Protein AF-A0A7S3RCD8-F1 (afdb_monomer)

Sequence (100 aa):
DLCGLTPLMAAAAAGNTSICALLCDHGANMEARDENGWTALFHAVDAGAAEAAAELVRRGANTRHTSNGGYTVEVLNGALVAELPPPPESDPTSPEDEKA

Structure (mmCIF, N/CA/C/O backbone):
data_AF-A0A7S3RCD8-F1
#
_entry.id   AF-A0A7S3RCD8-F1
#
loop_
_atom_site.group_PDB
_atom_site.id
_atom_site.type_symbol
_atom_site.label_atom_id
_atom_site.label_alt_id
_atom_site.label_comp_id
_atom_site.label_asym_id
_atom_site.label_entity_id
_atom_site.label_seq_id
_atom_site.pdbx_PDB_ins_code
_atom_site.Cartn_x
_atom_site.Cartn_y
_atom_site.Cartn_z
_atom_site.occupancy
_atom_site.B_iso_or_equiv
_atom_site.auth_seq_id
_atom_site.auth_comp_id
_atom_site.auth_asym_id
_atom_site.auth_atom_id
_atom_site.pdbx_PDB_model_num
ATOM 1 N N . ASP A 1 1 ? 4.857 8.831 -17.034 1.00 43.06 1 ASP A N 1
ATOM 2 C CA . ASP A 1 1 ? 4.601 7.385 -17.123 1.00 43.06 1 ASP A CA 1
ATOM 3 C C . ASP A 1 1 ? 4.230 6.850 -15.756 1.00 43.06 1 ASP A C 1
ATOM 5 O O . ASP A 1 1 ? 4.819 7.269 -14.770 1.00 43.06 1 ASP A O 1
ATOM 9 N N . LEU A 1 2 ? 3.152 6.068 -15.683 1.00 53.50 2 LEU A N 1
ATOM 10 C CA . LEU A 1 2 ? 2.642 5.481 -14.443 1.00 53.50 2 LEU A CA 1
ATOM 11 C C . LEU A 1 2 ? 3.334 4.127 -14.266 1.00 53.50 2 LEU A C 1
ATOM 13 O O . LEU A 1 2 ? 2.947 3.157 -14.909 1.00 53.50 2 LEU A O 1
ATOM 17 N N . CYS A 1 3 ? 4.376 4.119 -13.439 1.00 70.25 3 CYS A N 1
ATOM 18 C CA . CYS A 1 3 ? 5.419 3.103 -13.270 1.00 70.25 3 CYS A CA 1
ATOM 19 C C . CYS A 1 3 ? 4.912 1.750 -12.715 1.00 70.25 3 CYS A C 1
ATOM 21 O O . CYS A 1 3 ? 5.366 1.296 -11.670 1.00 70.25 3 CYS A O 1
ATOM 23 N N . GLY A 1 4 ? 3.904 1.123 -13.326 1.00 80.25 4 GLY A N 1
ATOM 24 C CA . GLY A 1 4 ? 3.299 -0.119 -12.818 1.00 80.25 4 GLY A CA 1
ATOM 25 C C . GLY A 1 4 ? 2.399 0.061 -11.585 1.00 80.25 4 GLY A C 1
ATOM 26 O O . GLY A 1 4 ? 2.053 -0.916 -10.922 1.00 80.25 4 GLY A O 1
ATOM 27 N N . LEU A 1 5 ? 1.997 1.299 -11.273 1.00 86.69 5 LEU A N 1
ATOM 28 C CA . LEU A 1 5 ? 1.170 1.610 -10.107 1.00 86.69 5 LEU A CA 1
ATOM 29 C C . LEU A 1 5 ? -0.242 1.012 -10.249 1.00 86.69 5 LEU A C 1
ATOM 31 O O . LEU A 1 5 ? -0.982 1.332 -11.182 1.00 86.69 5 LEU A O 1
ATOM 35 N N . THR A 1 6 ? -0.641 0.162 -9.304 1.00 91.19 6 THR A N 1
ATOM 36 C CA . THR A 1 6 ? -1.987 -0.430 -9.278 1.00 91.19 6 THR A CA 1
ATOM 37 C C . THR A 1 6 ? -3.002 0.485 -8.585 1.00 91.19 6 THR A C 1
ATOM 39 O O . THR A 1 6 ? -2.626 1.304 -7.740 1.00 91.19 6 THR A O 1
ATOM 42 N N . PRO A 1 7 ? -4.313 0.322 -8.853 1.00 91.62 7 PRO A N 1
ATOM 43 C CA . PRO A 1 7 ? -5.352 1.056 -8.128 1.00 91.62 7 PRO A CA 1
ATOM 44 C C . PRO A 1 7 ? -5.264 0.864 -6.609 1.00 91.62 7 PRO A C 1
ATOM 46 O O . PRO A 1 7 ? -5.535 1.792 -5.850 1.00 91.62 7 PRO A O 1
ATOM 49 N N . LEU A 1 8 ? -4.846 -0.328 -6.170 1.00 92.69 8 LEU A N 1
ATOM 50 C CA . LEU A 1 8 ? -4.685 -0.643 -4.756 1.00 92.69 8 LEU A CA 1
ATOM 51 C C . LEU A 1 8 ? -3.516 0.128 -4.135 1.00 92.69 8 LEU A C 1
ATOM 53 O O . LEU A 1 8 ? -3.666 0.641 -3.034 1.00 92.69 8 LEU A O 1
ATOM 57 N N . MET A 1 9 ? -2.395 0.283 -4.849 1.00 92.50 9 MET A N 1
ATOM 58 C CA . MET A 1 9 ? -1.270 1.114 -4.396 1.00 92.50 9 MET A CA 1
ATOM 59 C C . MET A 1 9 ? -1.675 2.579 -4.236 1.00 92.50 9 MET A C 1
ATOM 61 O O . MET A 1 9 ? -1.375 3.184 -3.212 1.00 92.50 9 MET A O 1
ATOM 65 N N . ALA A 1 10 ? -2.411 3.135 -5.204 1.00 92.12 10 ALA A N 1
ATOM 66 C CA . ALA A 1 10 ? -2.899 4.511 -5.115 1.00 92.12 10 ALA A CA 1
ATOM 67 C C . ALA A 1 10 ? -3.863 4.706 -3.931 1.00 92.12 10 ALA A C 1
ATOM 69 O O . ALA A 1 10 ? -3.768 5.692 -3.203 1.00 92.12 10 ALA A O 1
ATOM 70 N N . ALA A 1 11 ? -4.779 3.757 -3.713 1.00 93.25 11 ALA A N 1
ATOM 71 C CA . ALA A 1 11 ? -5.707 3.792 -2.585 1.00 93.25 11 ALA A CA 1
ATOM 72 C C . ALA A 1 11 ? -4.985 3.682 -1.233 1.00 93.25 11 ALA A C 1
ATOM 74 O O . ALA A 1 11 ? -5.354 4.376 -0.283 1.00 93.25 11 ALA A O 1
ATOM 75 N N . ALA A 1 12 ? -3.950 2.843 -1.173 1.00 92.44 12 ALA A N 1
ATOM 76 C CA . ALA A 1 12 ? -3.124 2.616 0.001 1.00 92.44 12 ALA A CA 1
ATOM 77 C C . ALA A 1 12 ? -2.292 3.859 0.360 1.00 92.44 12 ALA A C 1
ATOM 79 O O . ALA A 1 12 ? -2.363 4.315 1.498 1.00 92.44 12 ALA A O 1
ATOM 80 N N . ALA A 1 13 ? -1.616 4.470 -0.622 1.00 91.75 13 ALA A N 1
ATOM 81 C CA . ALA A 1 13 ? -0.902 5.742 -0.457 1.00 91.75 13 ALA A CA 1
ATOM 82 C C . ALA A 1 13 ? -1.830 6.883 -0.009 1.00 91.75 13 ALA A C 1
ATOM 84 O O . ALA A 1 13 ? -1.453 7.732 0.789 1.00 91.75 13 ALA A O 1
ATOM 85 N N . ALA A 1 14 ? -3.070 6.902 -0.504 1.00 92.00 14 ALA A N 1
ATOM 86 C CA . ALA A 1 14 ? -4.061 7.899 -0.108 1.00 92.00 14 ALA A CA 1
ATOM 87 C C . ALA A 1 14 ? -4.665 7.651 1.290 1.00 92.00 14 ALA A C 1
ATOM 89 O O . ALA A 1 14 ? -5.460 8.464 1.756 1.00 92.00 14 ALA A O 1
ATOM 90 N N . GLY A 1 15 ? -4.360 6.518 1.933 1.00 91.56 15 GLY A N 1
ATOM 91 C CA . GLY A 1 15 ? -4.952 6.113 3.210 1.00 91.56 15 GLY A CA 1
ATOM 92 C C . GLY A 1 15 ? -6.435 5.745 3.146 1.00 91.56 15 GLY A C 1
ATOM 93 O O . GLY A 1 15 ? -7.109 5.660 4.172 1.00 91.56 15 GLY A O 1
ATOM 94 N N . ASN A 1 16 ? -6.959 5.487 1.947 1.00 94.19 16 ASN A N 1
ATOM 95 C CA . ASN A 1 16 ? -8.368 5.181 1.733 1.00 94.19 16 ASN A CA 1
ATOM 96 C C . ASN A 1 16 ? -8.656 3.699 2.002 1.00 94.19 16 ASN A C 1
ATOM 98 O O . ASN A 1 16 ? -8.761 2.890 1.076 1.00 94.19 16 ASN A O 1
ATOM 102 N N . THR A 1 17 ? -8.844 3.352 3.274 1.00 92.94 17 THR A N 1
ATOM 103 C CA . THR A 1 17 ? -9.195 1.993 3.728 1.00 92.94 17 THR A CA 1
ATOM 104 C C . THR A 1 17 ? -10.427 1.428 3.027 1.00 9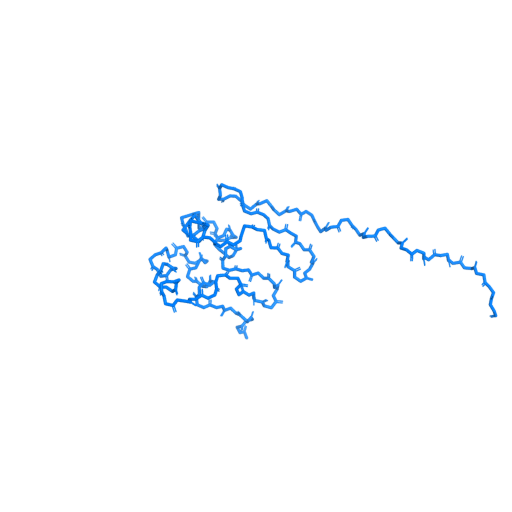2.94 17 THR A C 1
ATOM 106 O O . THR A 1 17 ? -10.394 0.282 2.591 1.00 92.94 17 THR A O 1
ATOM 109 N N . SER A 1 18 ? -11.485 2.224 2.838 1.00 93.75 18 SER A N 1
ATOM 110 C CA . SER A 1 18 ? -12.712 1.783 2.157 1.00 93.75 18 SER A CA 1
ATOM 111 C C . SER A 1 18 ? -12.460 1.347 0.712 1.00 93.75 18 SER A C 1
ATOM 113 O O . SER A 1 18 ? -13.015 0.348 0.261 1.00 93.75 18 SER A O 1
ATOM 115 N N . ILE A 1 19 ? -11.607 2.077 -0.015 1.00 93.25 19 ILE A N 1
ATOM 116 C CA . ILE A 1 19 ? -11.255 1.733 -1.398 1.00 93.25 19 ILE A CA 1
ATOM 117 C C . ILE A 1 19 ? -10.323 0.521 -1.414 1.00 93.25 19 ILE A C 1
ATOM 119 O O . ILE A 1 19 ? -10.517 -0.369 -2.238 1.00 93.25 19 ILE A O 1
ATOM 123 N N . CYS A 1 20 ? -9.360 0.445 -0.491 1.00 92.62 20 CYS A N 1
ATOM 124 C CA . CYS A 1 20 ? -8.498 -0.730 -0.352 1.00 92.62 20 CYS A CA 1
ATOM 125 C C . CYS A 1 20 ? -9.326 -1.997 -0.112 1.00 92.62 20 CYS A C 1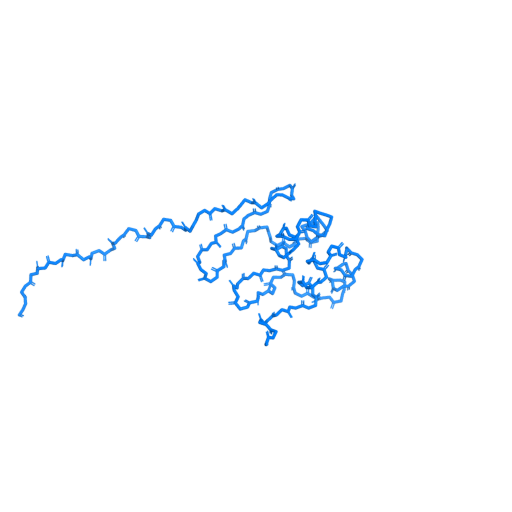
ATOM 127 O O . C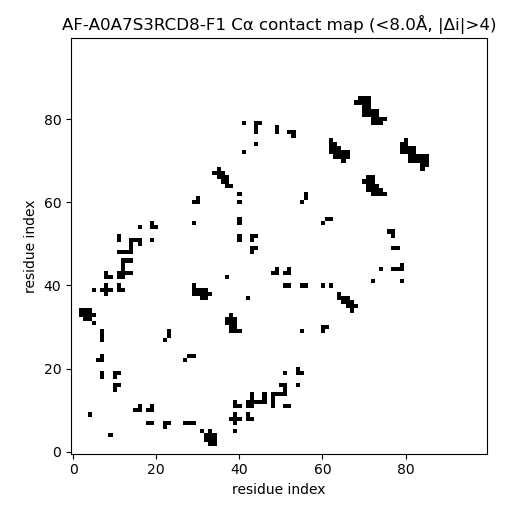YS A 1 20 ? -9.147 -2.989 -0.812 1.00 92.62 20 CYS A O 1
ATOM 129 N N . ALA A 1 21 ? -10.276 -1.936 0.823 1.00 91.88 21 ALA A N 1
ATOM 130 C CA . ALA A 1 21 ? -11.187 -3.027 1.132 1.00 91.88 21 ALA A CA 1
ATOM 131 C C . ALA A 1 21 ? -12.002 -3.450 -0.096 1.00 91.88 21 ALA A C 1
ATOM 133 O O . ALA A 1 21 ? -11.989 -4.624 -0.455 1.00 91.88 21 ALA A O 1
ATOM 134 N N . LEU A 1 22 ? -12.627 -2.489 -0.783 1.00 94.44 22 LEU A N 1
ATOM 135 C CA . LEU A 1 22 ? -13.424 -2.747 -1.981 1.00 94.44 22 LEU A CA 1
ATOM 136 C C . LEU A 1 22 ? -12.593 -3.400 -3.096 1.00 94.44 22 LEU A C 1
ATOM 138 O O . LEU A 1 22 ? -13.022 -4.374 -3.708 1.00 94.44 22 LEU A O 1
ATOM 142 N N . LEU A 1 23 ? -11.386 -2.895 -3.351 1.00 93.31 23 LEU A N 1
ATOM 143 C CA . LEU A 1 23 ? -10.480 -3.466 -4.346 1.00 93.31 23 LEU A CA 1
ATOM 144 C C . LEU A 1 23 ? -10.074 -4.896 -3.975 1.00 93.31 23 LEU A C 1
ATOM 146 O O . LEU A 1 23 ? -10.117 -5.779 -4.831 1.00 93.31 23 LEU A O 1
ATOM 150 N N . CYS A 1 24 ? -9.733 -5.147 -2.712 1.00 90.38 24 CYS A N 1
ATOM 151 C CA . CYS A 1 24 ? -9.417 -6.491 -2.237 1.00 90.38 24 CYS A CA 1
ATOM 152 C C . CYS A 1 24 ? -10.624 -7.440 -2.336 1.00 90.38 24 CYS A C 1
ATOM 154 O O . CYS A 1 24 ? -10.451 -8.586 -2.744 1.00 90.38 24 CYS A O 1
ATOM 156 N N . ASP A 1 25 ? -11.841 -6.973 -2.042 1.00 92.56 25 ASP A N 1
ATOM 157 C CA . ASP A 1 25 ? -13.079 -7.756 -2.194 1.00 92.56 25 ASP A CA 1
ATOM 158 C C . ASP A 1 25 ? -13.346 -8.136 -3.662 1.00 92.56 25 ASP A C 1
ATOM 160 O O . ASP A 1 25 ? -13.885 -9.204 -3.951 1.00 92.56 25 ASP A O 1
ATOM 164 N N . HIS A 1 26 ? -12.907 -7.297 -4.603 1.00 93.38 26 HIS A N 1
ATOM 165 C CA . HIS A 1 26 ? -12.940 -7.570 -6.042 1.00 93.38 26 HIS A CA 1
ATOM 166 C C . HIS A 1 26 ? -11.742 -8.390 -6.559 1.00 93.38 26 HIS A C 1
ATOM 168 O O . HIS A 1 26 ? -11.608 -8.576 -7.769 1.00 93.38 26 HIS A O 1
ATOM 174 N N . GLY A 1 27 ? -10.883 -8.903 -5.674 1.00 89.38 27 GLY A N 1
ATOM 175 C CA . GLY A 1 27 ? -9.740 -9.739 -6.046 1.00 89.38 27 GLY A CA 1
ATOM 176 C C . GLY A 1 27 ? -8.512 -8.958 -6.515 1.00 89.38 27 GLY A C 1
ATOM 177 O O . GLY A 1 27 ? -7.712 -9.485 -7.289 1.00 89.38 27 GLY A O 1
ATOM 178 N N . ALA A 1 28 ? -8.346 -7.704 -6.080 1.00 91.75 28 ALA A N 1
ATOM 179 C CA . ALA A 1 28 ? -7.122 -6.957 -6.345 1.00 91.75 28 ALA A CA 1
ATOM 180 C C . ALA A 1 28 ? -5.894 -7.684 -5.781 1.00 91.75 28 ALA A C 1
ATOM 182 O O . ALA A 1 28 ? -5.895 -8.192 -4.658 1.00 91.75 28 ALA A O 1
ATOM 183 N N . ASN A 1 29 ? -4.818 -7.694 -6.565 1.00 89.81 29 ASN A N 1
ATOM 184 C CA . ASN A 1 29 ? -3.567 -8.310 -6.157 1.00 89.81 29 ASN A CA 1
ATOM 185 C C . ASN A 1 29 ? -2.816 -7.399 -5.170 1.00 89.81 29 ASN A C 1
ATOM 187 O O . ASN A 1 29 ? -2.207 -6.410 -5.576 1.00 89.81 29 ASN A O 1
ATOM 191 N N . MET A 1 30 ? -2.842 -7.759 -3.885 1.00 89.44 30 MET A N 1
ATOM 192 C CA . MET A 1 30 ? -2.110 -7.071 -2.808 1.00 89.44 30 MET A CA 1
ATOM 193 C C . MET A 1 30 ? -0.586 -7.164 -2.970 1.00 89.44 30 MET A C 1
ATOM 195 O O . MET A 1 30 ? 0.139 -6.267 -2.545 1.00 89.44 30 MET A O 1
ATOM 199 N N . GLU A 1 31 ? -0.121 -8.212 -3.649 1.00 88.56 31 GLU A N 1
ATOM 200 C CA . GLU A 1 31 ? 1.291 -8.518 -3.889 1.00 88.56 31 GLU A CA 1
ATOM 201 C C . GLU A 1 31 ? 1.791 -7.990 -5.236 1.0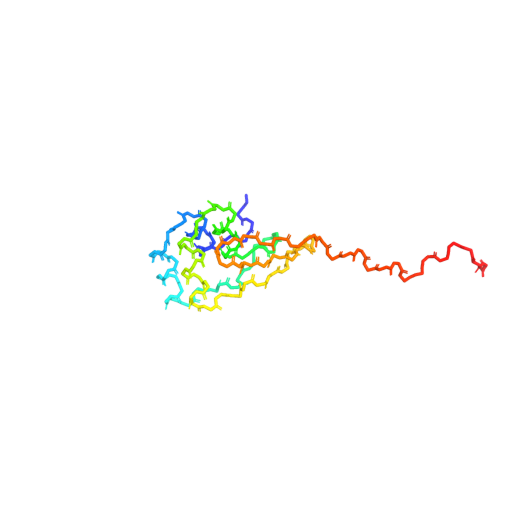0 88.56 31 GLU A C 1
ATOM 203 O O . GLU A 1 31 ? 2.913 -8.290 -5.651 1.00 88.56 31 GLU A O 1
ATOM 208 N N . ALA A 1 32 ? 0.960 -7.224 -5.949 1.00 89.19 32 ALA A N 1
ATOM 209 C CA . ALA A 1 32 ? 1.402 -6.540 -7.149 1.00 89.19 32 ALA A CA 1
ATOM 210 C C . ALA A 1 32 ? 2.566 -5.608 -6.805 1.00 89.19 32 ALA A C 1
ATOM 212 O O . ALA A 1 32 ? 2.554 -4.948 -5.765 1.00 89.19 32 ALA A O 1
ATOM 213 N N . ARG A 1 33 ? 3.557 -5.562 -7.694 1.00 87.81 33 ARG A N 1
ATOM 214 C CA . ARG A 1 33 ? 4.751 -4.737 -7.549 1.00 87.81 33 ARG A CA 1
ATOM 215 C C . ARG A 1 33 ? 4.805 -3.715 -8.669 1.00 87.81 33 ARG A C 1
ATOM 217 O O . ARG A 1 33 ? 4.520 -4.056 -9.816 1.00 87.81 33 ARG A O 1
ATOM 224 N N . ASP A 1 34 ? 5.143 -2.486 -8.311 1.00 87.31 34 ASP A N 1
ATOM 225 C CA . ASP A 1 34 ? 5.445 -1.436 -9.275 1.00 87.31 34 ASP A CA 1
ATOM 226 C C . ASP A 1 34 ? 6.854 -1.639 -9.872 1.00 87.31 34 ASP A C 1
ATOM 228 O O . ASP A 1 34 ? 7.545 -2.616 -9.563 1.00 87.31 34 ASP A O 1
ATOM 232 N N . GLU A 1 35 ? 7.301 -0.735 -10.741 1.00 85.69 35 GLU A N 1
ATOM 233 C CA . GLU A 1 35 ? 8.626 -0.824 -11.377 1.00 85.69 35 GLU A CA 1
ATOM 234 C C . GLU A 1 35 ? 9.801 -0.773 -10.380 1.00 85.69 35 GLU A C 1
ATOM 236 O O . GLU A 1 35 ? 10.885 -1.283 -10.674 1.00 85.69 35 GLU A O 1
ATOM 241 N N . ASN A 1 36 ? 9.582 -0.228 -9.179 1.00 80.12 36 ASN A N 1
ATOM 242 C CA . ASN A 1 36 ? 10.570 -0.200 -8.099 1.00 80.12 36 ASN A CA 1
ATOM 243 C C . ASN A 1 36 ? 10.544 -1.485 -7.255 1.00 80.12 36 ASN A C 1
ATOM 245 O O . ASN A 1 36 ? 11.416 -1.704 -6.408 1.00 80.12 36 ASN A O 1
ATOM 249 N N . GLY A 1 37 ? 9.570 -2.366 -7.485 1.00 85.81 37 GLY A N 1
ATOM 250 C CA . GLY A 1 37 ? 9.340 -3.560 -6.684 1.00 85.81 37 GLY A CA 1
ATOM 251 C C . GLY A 1 37 ? 8.486 -3.301 -5.440 1.00 85.81 37 GLY A C 1
ATOM 252 O O . GLY A 1 37 ? 8.458 -4.150 -4.549 1.00 85.81 37 GLY A O 1
ATOM 253 N N . TRP A 1 38 ? 7.816 -2.150 -5.340 1.00 85.25 38 TRP A N 1
ATOM 254 C CA . TRP A 1 38 ? 7.018 -1.777 -4.172 1.00 85.25 38 TRP A CA 1
ATOM 255 C C . TRP A 1 38 ? 5.582 -2.269 -4.285 1.00 85.25 38 TRP A C 1
ATOM 257 O O . TRP A 1 38 ? 4.990 -2.266 -5.362 1.00 85.25 38 TRP A O 1
ATOM 267 N N . THR A 1 39 ? 5.016 -2.685 -3.154 1.00 89.75 39 THR A N 1
ATOM 268 C CA . THR A 1 39 ? 3.642 -3.190 -3.039 1.00 89.75 39 THR A CA 1
ATOM 269 C C . THR A 1 39 ? 2.691 -2.121 -2.514 1.00 89.75 39 THR A C 1
ATOM 271 O O . THR A 1 39 ? 3.114 -1.067 -2.038 1.00 89.75 39 THR A O 1
ATOM 274 N N . ALA A 1 40 ? 1.383 -2.391 -2.547 1.00 91.19 40 ALA A N 1
ATOM 275 C CA . ALA A 1 40 ? 0.398 -1.476 -1.967 1.00 91.19 40 ALA A CA 1
ATOM 276 C C . ALA A 1 40 ? 0.660 -1.198 -0.477 1.00 91.19 40 ALA A C 1
ATOM 278 O O . ALA A 1 40 ? 0.488 -0.071 -0.021 1.00 91.19 40 ALA A O 1
ATOM 279 N N . LEU A 1 41 ? 1.135 -2.204 0.264 1.00 88.88 41 LEU A N 1
ATOM 280 C CA . LEU A 1 41 ? 1.485 -2.045 1.670 1.00 88.88 41 LEU A CA 1
ATOM 281 C C . LEU A 1 41 ? 2.656 -1.069 1.861 1.00 88.88 41 LEU A C 1
ATOM 283 O O . LEU A 1 41 ? 2.588 -0.225 2.750 1.00 88.88 41 LEU A O 1
ATOM 287 N N . PHE A 1 42 ? 3.685 -1.138 1.010 1.00 86.25 42 PHE A N 1
ATOM 288 C CA . PHE A 1 42 ? 4.804 -0.191 1.048 1.00 86.25 42 PHE A CA 1
ATOM 289 C C . PHE A 1 42 ? 4.312 1.249 0.890 1.00 86.25 42 PHE A C 1
ATOM 291 O O . PHE A 1 42 ? 4.615 2.100 1.718 1.00 86.25 42 PHE A O 1
ATOM 298 N N . HIS A 1 43 ? 3.489 1.489 -0.133 1.00 89.19 43 HIS A N 1
ATOM 299 C CA . HIS A 1 43 ? 2.916 2.804 -0.423 1.00 89.19 43 HIS A CA 1
ATOM 300 C C . HIS A 1 43 ? 2.059 3.346 0.732 1.00 89.19 43 HIS A C 1
ATOM 302 O O . HIS A 1 43 ? 2.131 4.534 1.031 1.00 89.19 43 HIS A O 1
ATOM 308 N N . ALA A 1 44 ? 1.288 2.496 1.425 1.00 89.81 44 ALA A N 1
ATOM 309 C CA . ALA A 1 44 ? 0.565 2.919 2.629 1.00 89.81 44 ALA A CA 1
ATOM 310 C C . ALA A 1 44 ? 1.513 3.384 3.736 1.00 89.81 44 ALA A C 1
ATOM 312 O O . ALA A 1 44 ? 1.272 4.410 4.365 1.00 89.81 44 ALA A O 1
ATOM 313 N N . VAL A 1 45 ? 2.578 2.628 3.997 1.00 86.50 45 VAL A N 1
ATOM 314 C CA . VAL A 1 45 ? 3.482 2.936 5.106 1.00 86.50 45 VAL A CA 1
ATOM 315 C C . VAL A 1 45 ? 4.381 4.134 4.787 1.00 86.50 45 VAL A C 1
ATOM 317 O O . VAL A 1 45 ? 4.562 4.982 5.657 1.00 86.50 45 VAL A O 1
ATOM 320 N N . ASP A 1 46 ? 4.880 4.254 3.555 1.00 85.81 46 ASP A N 1
ATOM 321 C CA . ASP A 1 46 ? 5.653 5.416 3.087 1.00 85.8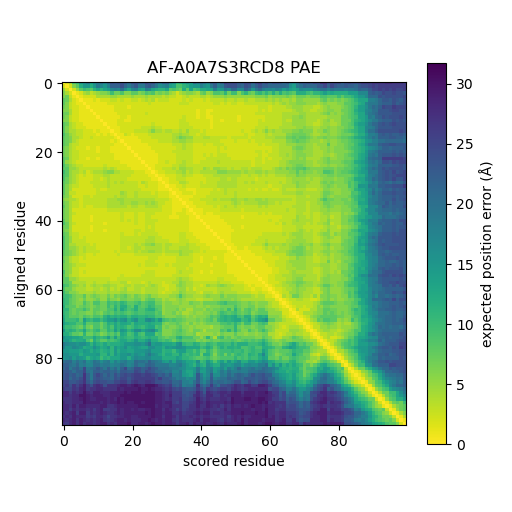1 46 ASP A CA 1
ATOM 322 C C . ASP A 1 46 ? 4.835 6.716 3.183 1.00 85.81 46 ASP A C 1
ATOM 324 O O . ASP A 1 46 ? 5.323 7.741 3.656 1.00 85.81 46 ASP A O 1
ATOM 328 N N 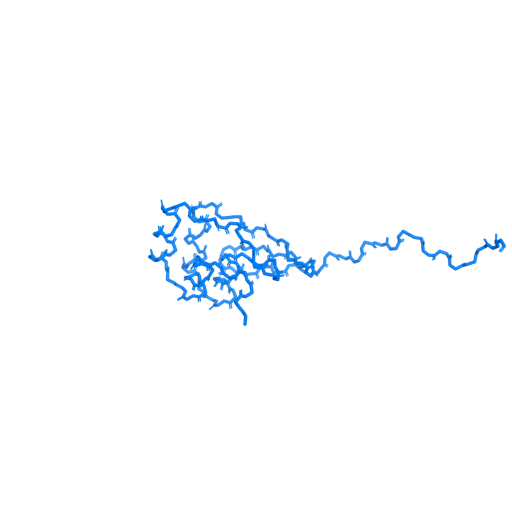. ALA A 1 47 ? 3.540 6.648 2.855 1.00 87.88 47 ALA A N 1
ATOM 329 C CA . ALA A 1 47 ? 2.611 7.763 3.018 1.00 87.88 47 ALA A CA 1
ATOM 330 C C . ALA A 1 47 ? 2.173 8.017 4.478 1.00 87.88 47 ALA A C 1
ATOM 332 O O . ALA A 1 47 ? 1.468 8.990 4.748 1.00 87.88 47 ALA A O 1
ATOM 333 N N . GLY A 1 48 ? 2.548 7.151 5.427 1.00 87.44 48 GLY A N 1
ATOM 334 C CA . GLY A 1 48 ? 2.121 7.232 6.828 1.00 87.44 48 GLY A CA 1
ATOM 335 C C . GLY A 1 48 ? 0.658 6.837 7.073 1.00 87.44 48 GLY A C 1
ATOM 336 O O . GLY A 1 48 ? 0.102 7.138 8.128 1.00 87.44 48 GLY A O 1
ATOM 337 N N . ALA A 1 49 ? 0.022 6.153 6.123 1.00 90.56 49 ALA A N 1
ATOM 338 C CA . ALA A 1 49 ? -1.352 5.677 6.211 1.00 90.56 49 ALA A CA 1
ATOM 339 C C . ALA A 1 49 ? -1.460 4.380 7.036 1.00 90.56 49 ALA A C 1
ATOM 341 O O . ALA A 1 49 ? -1.702 3.288 6.507 1.00 90.56 49 ALA A O 1
ATOM 342 N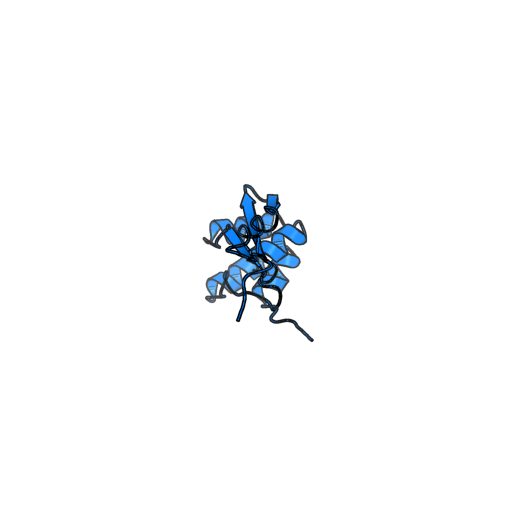 N . ALA A 1 50 ? -1.298 4.504 8.354 1.00 87.50 50 ALA A N 1
ATOM 343 C CA . ALA A 1 50 ? -1.299 3.381 9.290 1.00 87.50 50 ALA A CA 1
ATOM 344 C C . ALA A 1 50 ? -2.586 2.537 9.219 1.00 87.50 50 ALA A C 1
ATOM 346 O O . ALA A 1 50 ? -2.527 1.310 9.286 1.00 87.50 50 ALA A O 1
ATOM 347 N N . GLU A 1 51 ? -3.748 3.165 9.035 1.00 89.94 51 GLU A N 1
ATOM 348 C CA . GLU A 1 51 ? -5.038 2.483 8.936 1.00 89.94 51 GLU A CA 1
ATOM 349 C C . GLU A 1 51 ? -5.148 1.638 7.662 1.00 89.94 51 GLU A C 1
ATOM 351 O O . GLU A 1 51 ? -5.636 0.506 7.713 1.00 89.94 51 GLU A O 1
ATOM 356 N N . ALA A 1 52 ? -4.676 2.161 6.525 1.00 90.75 52 ALA A N 1
ATOM 357 C CA . ALA A 1 52 ? -4.654 1.426 5.261 1.00 90.75 52 ALA A CA 1
ATOM 358 C C . ALA A 1 52 ? -3.649 0.272 5.308 1.00 90.75 52 ALA A C 1
ATOM 360 O O . ALA A 1 52 ? -3.978 -0.842 4.898 1.00 90.75 52 ALA A O 1
ATOM 361 N N . ALA A 1 53 ? -2.468 0.503 5.887 1.00 89.31 53 ALA A N 1
ATOM 362 C CA . ALA A 1 53 ? -1.489 -0.549 6.124 1.00 89.31 53 ALA A CA 1
ATOM 363 C C . ALA A 1 53 ? -2.064 -1.655 7.025 1.00 89.31 53 ALA A C 1
ATOM 365 O O . ALA A 1 53 ? -1.974 -2.836 6.693 1.00 89.31 53 ALA A O 1
ATOM 366 N N . ALA A 1 54 ? -2.725 -1.288 8.126 1.00 88.19 54 ALA A N 1
ATOM 367 C CA . ALA A 1 54 ? -3.349 -2.244 9.036 1.00 88.19 54 ALA A CA 1
ATOM 368 C C . ALA A 1 54 ? -4.470 -3.055 8.367 1.00 88.19 54 ALA A C 1
ATOM 370 O O . ALA A 1 54 ? -4.597 -4.247 8.638 1.00 88.19 54 ALA A O 1
ATOM 371 N N . GLU A 1 55 ? -5.274 -2.442 7.494 1.00 89.88 55 GLU A N 1
ATOM 372 C CA . GLU A 1 55 ? -6.305 -3.149 6.723 1.00 89.88 55 GLU A CA 1
ATOM 373 C C . GLU A 1 55 ? -5.696 -4.153 5.735 1.00 89.88 55 GLU A C 1
ATOM 375 O O . GLU A 1 55 ? -6.145 -5.297 5.674 1.00 89.88 55 GLU A O 1
ATOM 380 N N . LEU A 1 56 ? -4.644 -3.766 5.008 1.00 89.38 56 LEU A N 1
ATOM 381 C CA . LEU A 1 56 ? -3.937 -4.665 4.092 1.00 89.38 56 LEU A CA 1
ATOM 382 C C . LEU A 1 56 ? -3.319 -5.856 4.841 1.00 89.38 56 LEU A C 1
ATOM 384 O O . LEU A 1 56 ? -3.511 -7.002 4.437 1.00 89.38 56 LEU A O 1
ATOM 388 N N . VAL A 1 57 ? -2.658 -5.610 5.977 1.00 87.62 57 VAL A N 1
ATOM 389 C CA . VAL A 1 57 ? -2.094 -6.672 6.830 1.00 87.62 57 VAL A CA 1
ATOM 390 C C . VAL A 1 57 ? -3.192 -7.580 7.386 1.00 87.62 57 VAL A C 1
ATOM 392 O O . VAL A 1 57 ? -3.057 -8.801 7.356 1.00 87.62 57 VAL A O 1
ATOM 395 N N . ARG A 1 58 ? -4.322 -7.016 7.835 1.00 88.12 58 ARG A N 1
ATOM 396 C CA . ARG A 1 58 ? -5.484 -7.787 8.315 1.00 88.12 58 ARG A CA 1
ATOM 397 C C . ARG A 1 58 ? -6.051 -8.709 7.234 1.00 88.12 58 ARG A C 1
ATOM 399 O O . ARG A 1 58 ? -6.519 -9.799 7.549 1.00 88.12 58 ARG A O 1
ATOM 406 N N . ARG A 1 59 ? -5.998 -8.281 5.972 1.00 87.50 59 ARG A N 1
ATOM 407 C CA . ARG A 1 59 ? -6.424 -9.065 4.804 1.00 87.50 59 ARG A CA 1
ATOM 408 C C . ARG A 1 59 ? -5.395 -10.098 4.340 1.00 87.50 59 ARG A C 1
ATOM 410 O O . ARG A 1 59 ? -5.696 -10.870 3.434 1.00 87.50 59 ARG A O 1
ATOM 417 N N . GLY A 1 60 ? -4.225 -10.154 4.974 1.00 86.25 60 GLY A N 1
ATOM 418 C CA . GLY A 1 60 ? -3.176 -11.119 4.661 1.00 86.25 60 GLY A CA 1
ATOM 419 C C . GLY A 1 60 ? -2.208 -10.657 3.576 1.00 86.25 60 GLY A C 1
ATOM 420 O O . GLY A 1 60 ? -1.585 -11.504 2.942 1.00 86.25 60 GLY A O 1
ATOM 421 N N . ALA A 1 61 ? -2.073 -9.345 3.346 1.00 87.00 61 ALA A N 1
ATOM 422 C CA . ALA A 1 61 ? -0.945 -8.830 2.576 1.00 87.00 61 ALA A CA 1
ATOM 423 C C . ALA A 1 61 ? 0.364 -9.252 3.257 1.00 87.00 61 ALA A C 1
ATOM 425 O O . ALA A 1 61 ? 0.480 -9.192 4.487 1.00 87.00 61 ALA A O 1
ATOM 426 N N . ASN A 1 62 ? 1.352 -9.670 2.468 1.00 85.75 62 ASN A N 1
ATOM 427 C CA . ASN A 1 62 ? 2.659 -9.997 3.016 1.00 85.75 62 ASN A CA 1
ATOM 428 C C . ASN A 1 62 ? 3.249 -8.746 3.663 1.00 85.75 62 ASN A C 1
ATOM 430 O O . ASN A 1 62 ? 3.166 -7.650 3.124 1.00 85.75 62 ASN A O 1
ATOM 434 N N . THR A 1 63 ? 3.856 -8.895 4.831 1.00 83.00 63 THR A N 1
ATOM 435 C CA . THR A 1 63 ? 4.543 -7.784 5.495 1.00 83.00 63 THR A CA 1
ATOM 436 C C . THR A 1 63 ? 5.987 -7.654 5.046 1.00 83.00 63 THR A C 1
ATOM 438 O O . THR A 1 63 ? 6.572 -6.600 5.258 1.00 83.00 63 THR A O 1
ATOM 441 N N . ARG A 1 64 ? 6.550 -8.709 4.441 1.00 81.50 64 ARG A N 1
ATOM 442 C CA . ARG A 1 64 ? 7.942 -8.784 3.999 1.00 81.50 64 ARG A CA 1
ATOM 443 C C . ARG A 1 64 ? 8.032 -8.751 2.480 1.00 81.50 64 ARG A C 1
ATOM 445 O O . ARG A 1 64 ? 7.555 -9.668 1.809 1.00 81.50 64 ARG A O 1
ATOM 452 N N . HIS A 1 65 ? 8.716 -7.748 1.941 1.00 75.06 65 HIS A N 1
ATOM 453 C CA . HIS A 1 65 ? 8.915 -7.584 0.501 1.00 75.06 65 HIS A CA 1
ATOM 454 C C . HIS A 1 65 ? 10.329 -7.137 0.172 1.00 75.06 65 HIS A C 1
ATOM 456 O O . HIS A 1 65 ? 10.923 -6.364 0.909 1.00 75.06 65 HIS A O 1
ATOM 462 N N . THR A 1 66 ? 10.847 -7.586 -0.967 1.00 74.19 66 THR A N 1
ATOM 463 C CA . THR A 1 66 ? 12.125 -7.130 -1.523 1.00 74.19 66 THR A CA 1
ATOM 464 C C . THR A 1 66 ? 11.884 -6.249 -2.741 1.00 74.19 66 THR A C 1
ATOM 466 O O . THR A 1 66 ? 11.203 -6.667 -3.683 1.00 74.19 66 THR A O 1
ATOM 469 N N . SER A 1 67 ? 12.446 -5.040 -2.723 1.00 73.94 67 SER A N 1
ATOM 470 C CA . SER A 1 67 ? 12.451 -4.132 -3.871 1.00 73.94 67 SER A CA 1
ATOM 471 C C . SER A 1 67 ? 13.516 -4.540 -4.893 1.00 73.94 67 SER A C 1
ATOM 473 O O . SER A 1 67 ? 14.445 -5.291 -4.578 1.00 73.94 67 SER A O 1
ATOM 475 N N . ASN A 1 68 ? 13.429 -4.000 -6.111 1.00 72.12 68 ASN A N 1
ATOM 476 C CA . ASN A 1 68 ? 14.434 -4.254 -7.150 1.00 72.12 68 ASN A CA 1
ATOM 477 C C . ASN A 1 68 ? 15.832 -3.729 -6.780 1.00 72.12 68 ASN A C 1
ATOM 479 O O . ASN A 1 68 ? 16.826 -4.219 -7.306 1.00 72.12 68 ASN A O 1
ATOM 483 N N . GLY A 1 69 ? 15.923 -2.760 -5.863 1.00 68.06 69 GLY A N 1
ATOM 484 C CA . GLY A 1 69 ? 17.194 -2.259 -5.333 1.00 68.06 69 GLY A CA 1
ATOM 485 C C . GLY A 1 69 ? 17.807 -3.137 -4.236 1.00 68.06 69 GLY A C 1
ATOM 486 O O . GLY A 1 69 ? 18.800 -2.741 -3.636 1.00 68.06 69 GLY A O 1
ATOM 487 N N . GLY A 1 70 ? 17.203 -4.292 -3.931 1.00 70.00 70 GLY A N 1
ATOM 488 C CA . GLY A 1 70 ? 17.647 -5.194 -2.867 1.00 70.00 70 GLY A CA 1
ATOM 489 C C . GLY A 1 70 ? 17.132 -4.823 -1.475 1.00 70.00 70 GLY A C 1
ATOM 490 O O . GLY A 1 70 ? 17.421 -5.524 -0.516 1.00 70.00 70 GLY A O 1
ATOM 491 N N . TYR A 1 71 ? 16.339 -3.764 -1.326 1.00 70.62 71 TYR A N 1
ATOM 492 C CA . TYR A 1 71 ? 15.828 -3.364 -0.014 1.00 70.62 71 TYR A CA 1
ATOM 493 C C . TYR A 1 71 ? 14.753 -4.333 0.458 1.00 70.62 71 TYR A C 1
ATOM 495 O O . TYR A 1 71 ? 13.749 -4.519 -0.233 1.00 70.62 71 TYR A O 1
ATOM 503 N N . THR A 1 72 ? 14.952 -4.928 1.634 1.00 71.12 72 THR A N 1
ATOM 504 C CA . THR A 1 72 ? 13.915 -5.730 2.284 1.00 71.12 72 THR A CA 1
ATOM 505 C C . THR A 1 72 ? 13.126 -4.831 3.218 1.00 71.12 72 THR A C 1
ATOM 507 O O . THR A 1 72 ? 13.670 -4.206 4.123 1.00 71.12 72 THR A O 1
ATOM 510 N N . VAL A 1 73 ? 11.828 -4.758 2.982 1.00 70.31 73 VAL A N 1
ATOM 511 C CA . VAL A 1 73 ? 10.888 -3.990 3.778 1.00 70.31 73 VAL A CA 1
ATOM 512 C C . VAL A 1 73 ? 10.079 -4.973 4.590 1.00 70.31 73 VAL A C 1
ATOM 514 O O . VAL A 1 73 ? 9.457 -5.866 4.018 1.00 70.31 73 VAL A O 1
ATOM 517 N N . GLU A 1 74 ? 10.075 -4.794 5.904 1.00 76.44 74 GLU A N 1
ATOM 518 C CA . GLU A 1 74 ? 9.193 -5.510 6.811 1.00 76.44 74 GLU A CA 1
ATOM 519 C C . GLU A 1 74 ? 8.264 -4.520 7.516 1.00 76.44 74 GLU A C 1
ATOM 521 O O . GLU A 1 74 ? 8.711 -3.539 8.104 1.00 76.44 74 GLU A O 1
ATOM 526 N N . VAL A 1 75 ? 6.954 -4.746 7.445 1.00 70.25 75 VAL A N 1
ATOM 527 C CA . VAL A 1 75 ? 5.973 -3.923 8.162 1.00 70.25 75 VAL A CA 1
ATOM 528 C C . VAL A 1 75 ? 5.632 -4.579 9.488 1.00 70.25 75 VAL A C 1
ATOM 530 O O . VAL A 1 75 ? 5.010 -5.642 9.524 1.00 70.25 75 VAL A O 1
ATOM 533 N N . LEU A 1 76 ? 5.996 -3.914 10.584 1.00 68.31 76 LEU A N 1
ATOM 534 C CA . LEU A 1 76 ? 5.738 -4.383 11.942 1.00 68.31 76 LEU A CA 1
ATOM 535 C C . LEU A 1 76 ? 4.870 -3.360 12.678 1.00 68.31 76 LEU A C 1
ATOM 537 O O . LEU A 1 76 ? 5.277 -2.217 12.863 1.00 68.31 76 LEU A O 1
ATOM 541 N N . ASN A 1 77 ? 3.665 -3.752 13.104 1.00 64.25 77 ASN A N 1
ATOM 542 C CA . ASN A 1 77 ? 2.741 -2.886 13.858 1.00 64.25 77 ASN A CA 1
ATOM 543 C C . ASN A 1 77 ? 2.500 -1.495 13.226 1.00 64.25 77 ASN A C 1
ATOM 545 O O . ASN A 1 77 ? 2.363 -0.502 13.937 1.00 64.25 77 ASN A O 1
ATOM 549 N N . GLY A 1 78 ? 2.453 -1.414 11.892 1.00 61.41 78 GLY A N 1
ATOM 550 C CA . GLY A 1 78 ? 2.241 -0.153 11.169 1.00 61.41 78 GLY A CA 1
ATOM 551 C C . GLY A 1 78 ? 3.487 0.726 11.019 1.00 61.41 78 GLY A C 1
ATOM 552 O O . GLY A 1 78 ? 3.376 1.833 10.504 1.00 61.41 78 GLY A O 1
ATOM 553 N N . ALA A 1 79 ? 4.663 0.246 11.428 1.00 64.25 79 ALA A N 1
ATOM 554 C CA . ALA A 1 79 ? 5.942 0.896 11.173 1.00 64.25 79 ALA A CA 1
ATOM 555 C C . ALA A 1 79 ? 6.710 0.176 10.057 1.00 64.25 79 ALA A C 1
ATOM 557 O O . ALA A 1 79 ? 6.754 -1.058 10.014 1.00 64.25 79 ALA A O 1
ATOM 558 N N . LEU A 1 80 ? 7.337 0.963 9.176 1.00 65.12 80 LEU A N 1
ATOM 559 C CA . LEU A 1 80 ? 8.298 0.456 8.201 1.00 65.12 80 LEU A CA 1
ATOM 560 C C . LEU A 1 80 ? 9.584 0.100 8.940 1.00 65.12 80 LEU A C 1
ATOM 562 O O . LEU A 1 80 ? 10.260 0.975 9.481 1.00 65.12 80 LEU A O 1
ATOM 566 N N . VAL A 1 81 ? 9.943 -1.173 8.927 1.00 64.38 81 VAL A N 1
ATOM 567 C CA . VAL A 1 81 ? 11.280 -1.635 9.276 1.00 64.38 81 VAL A CA 1
ATOM 568 C C . VAL A 1 81 ? 11.949 -1.978 7.950 1.00 64.38 81 VAL A C 1
ATOM 570 O O . VAL A 1 81 ? 11.868 -3.096 7.451 1.00 64.38 81 VAL A O 1
ATOM 573 N N . ALA A 1 82 ? 12.518 -0.968 7.293 1.00 62.69 82 ALA A N 1
ATOM 574 C CA . ALA A 1 82 ? 13.377 -1.218 6.145 1.00 62.69 82 ALA A CA 1
ATOM 575 C C . ALA A 1 82 ? 14.709 -1.747 6.683 1.00 62.69 82 ALA A C 1
ATOM 577 O O . ALA A 1 82 ? 15.454 -1.004 7.326 1.00 62.69 82 ALA A O 1
ATOM 578 N N . GLU A 1 83 ? 14.999 -3.027 6.457 1.00 52.06 83 GLU A N 1
ATOM 579 C CA . GLU A 1 83 ? 16.362 -3.503 6.646 1.00 52.06 83 GLU A CA 1
ATOM 580 C C . GLU A 1 83 ? 17.222 -2.967 5.495 1.00 52.06 83 GLU A C 1
ATOM 582 O O . GLU A 1 83 ? 16.792 -2.919 4.335 1.00 52.06 83 GLU A O 1
ATOM 587 N N . LEU A 1 84 ? 18.434 -2.518 5.852 1.00 54.88 84 LEU A N 1
ATOM 588 C CA . LEU A 1 84 ? 19.531 -2.181 4.935 1.00 54.88 84 LEU A CA 1
ATOM 589 C C . LEU A 1 84 ? 19.573 -3.209 3.782 1.00 54.88 84 LEU A C 1
ATOM 591 O O . LEU A 1 84 ? 19.190 -4.363 4.005 1.00 54.88 84 LEU A O 1
ATOM 595 N N . PRO A 1 85 ? 20.060 -2.843 2.575 1.00 52.22 85 PRO A N 1
ATOM 596 C CA . PRO A 1 85 ? 20.242 -3.831 1.520 1.00 52.22 85 PRO A CA 1
ATOM 597 C C . PRO A 1 85 ? 20.987 -5.031 2.115 1.00 52.22 85 PRO A C 1
ATOM 599 O O . PRO A 1 85 ? 21.848 -4.812 2.983 1.00 52.22 85 PRO A O 1
ATOM 602 N N . PRO A 1 86 ? 20.639 -6.273 1.716 1.00 48.12 86 PRO A N 1
ATOM 603 C CA . PRO A 1 86 ? 21.353 -7.445 2.185 1.00 48.12 86 PRO A CA 1
ATOM 604 C C . PRO A 1 86 ? 22.838 -7.117 2.055 1.00 48.12 86 PRO A C 1
ATOM 606 O O . PRO A 1 86 ? 23.218 -6.523 1.034 1.00 48.12 86 PRO A O 1
ATOM 609 N N . PRO A 1 87 ? 23.649 -7.372 3.101 1.00 45.00 87 PRO A N 1
ATOM 610 C CA . PRO A 1 87 ? 25.077 -7.100 3.021 1.00 45.00 87 PRO A CA 1
ATOM 611 C C . PRO A 1 87 ? 25.550 -7.650 1.678 1.00 45.00 87 PRO A C 1
ATOM 613 O O . PRO A 1 87 ? 25.082 -8.743 1.333 1.00 45.00 87 PRO A O 1
ATOM 616 N N . PRO A 1 88 ? 26.357 -6.895 0.900 1.00 49.91 88 PRO A N 1
ATOM 617 C CA . PRO A 1 88 ? 26.823 -7.378 -0.392 1.00 49.91 88 PRO A CA 1
ATOM 618 C C . PRO A 1 88 ? 27.299 -8.797 -0.141 1.00 49.91 88 PRO A C 1
ATOM 620 O O . PRO A 1 88 ? 28.134 -8.996 0.750 1.00 49.91 88 PRO A O 1
ATOM 623 N N . GLU A 1 89 ? 26.641 -9.772 -0.781 1.00 48.34 89 GLU A N 1
ATOM 624 C CA . GLU A 1 89 ? 27.042 -11.163 -0.644 1.00 48.34 89 GLU A CA 1
ATOM 625 C C . GLU A 1 89 ? 28.544 -11.150 -0.866 1.00 48.34 89 GLU A C 1
ATOM 627 O O . GLU A 1 89 ? 29.021 -10.613 -1.867 1.00 48.34 89 GLU A O 1
ATOM 632 N N . SER A 1 90 ? 29.269 -11.549 0.173 1.00 46.03 90 SER A N 1
ATOM 633 C CA . SER A 1 90 ? 30.710 -11.391 0.257 1.00 46.03 90 SER A CA 1
ATOM 634 C C . SER A 1 90 ? 31.298 -11.916 -1.039 1.00 46.03 90 SER A C 1
ATOM 636 O O . SER A 1 90 ? 30.998 -13.062 -1.369 1.00 46.03 90 SER A O 1
ATOM 638 N N . ASP A 1 91 ? 32.061 -11.077 -1.750 1.00 50.59 91 ASP A N 1
ATOM 639 C CA . ASP A 1 91 ? 32.782 -11.417 -2.977 1.00 50.59 91 ASP A CA 1
ATOM 640 C C . ASP A 1 91 ? 33.082 -12.921 -3.053 1.00 50.59 91 ASP A C 1
ATOM 642 O O . ASP A 1 91 ? 34.001 -13.396 -2.368 1.00 50.59 91 ASP A O 1
ATOM 646 N N . PRO A 1 92 ? 32.374 -13.711 -3.882 1.00 50.47 92 PRO A N 1
ATOM 647 C CA . PRO A 1 92 ? 32.930 -14.968 -4.304 1.00 50.47 92 PRO A CA 1
ATOM 648 C C . PRO A 1 92 ? 33.981 -14.601 -5.350 1.00 50.47 92 PRO A C 1
ATOM 650 O O . PRO A 1 92 ? 33.721 -14.556 -6.549 1.00 50.47 92 PRO A O 1
ATOM 653 N N . THR A 1 93 ? 35.198 -14.356 -4.863 1.00 45.28 93 THR A N 1
ATOM 654 C CA . THR A 1 93 ? 36.448 -14.439 -5.626 1.00 45.28 93 THR A CA 1
ATOM 655 C C . THR A 1 93 ? 36.611 -13.439 -6.777 1.00 45.28 93 THR A C 1
ATOM 657 O O . THR A 1 93 ? 36.467 -13.792 -7.942 1.00 45.28 93 THR A O 1
ATOM 660 N N . SER A 1 94 ? 37.102 -12.237 -6.463 1.00 42.50 94 SER A N 1
ATOM 661 C CA . SER A 1 94 ? 38.191 -11.675 -7.269 1.00 42.50 94 SER A CA 1
ATOM 662 C C . SER A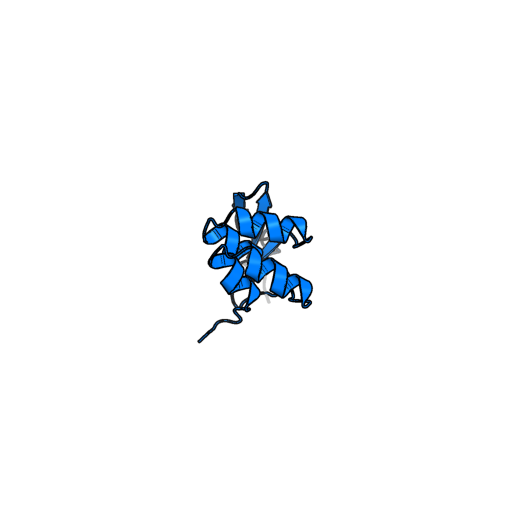 1 94 ? 39.509 -11.902 -6.526 1.00 42.50 94 SER A C 1
ATOM 664 O O . SER A 1 94 ? 39.850 -11.122 -5.636 1.00 42.50 94 SER A O 1
ATOM 666 N N . PRO A 1 95 ? 40.270 -12.966 -6.825 1.00 47.84 95 PRO A N 1
ATOM 667 C CA . PRO A 1 95 ? 41.705 -12.823 -6.852 1.00 47.84 95 PRO A CA 1
ATOM 668 C C . PRO A 1 95 ? 42.039 -12.091 -8.155 1.00 47.84 95 PRO A C 1
ATOM 670 O O . PRO A 1 95 ? 41.893 -12.633 -9.252 1.00 47.84 95 PRO A O 1
ATOM 673 N N . GLU A 1 96 ? 42.489 -10.846 -8.037 1.00 51.66 96 GLU A N 1
ATOM 674 C CA . GLU A 1 96 ? 43.482 -10.379 -8.996 1.00 51.66 96 GLU A CA 1
ATOM 675 C C . GLU A 1 96 ? 44.664 -11.374 -8.959 1.00 51.66 96 GLU A C 1
ATOM 677 O O . GLU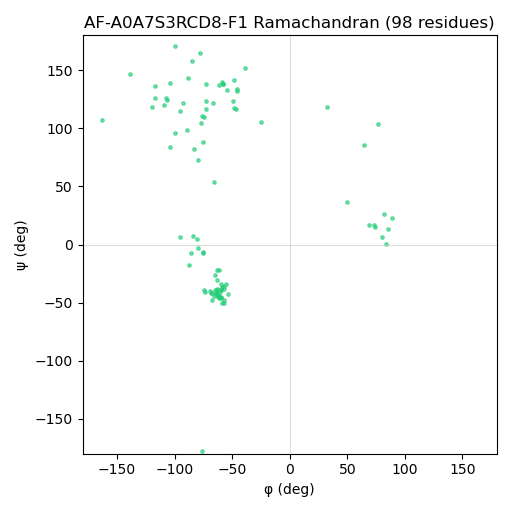 A 1 96 ? 45.114 -11.767 -7.882 1.00 51.66 96 GLU A O 1
ATOM 682 N N . ASP A 1 97 ? 45.108 -11.775 -10.156 1.00 55.75 97 ASP A N 1
ATOM 683 C CA . ASP A 1 97 ? 46.291 -12.577 -10.507 1.00 55.75 97 ASP A CA 1
ATOM 684 C C . ASP A 1 97 ? 46.283 -14.107 -10.282 1.00 55.75 97 ASP A C 1
ATOM 686 O O . ASP A 1 97 ? 46.612 -14.584 -9.204 1.00 55.75 97 ASP A O 1
ATOM 690 N N . GLU A 1 98 ? 46.112 -14.885 -11.371 1.00 50.50 98 GLU A N 1
ATOM 691 C CA . GLU A 1 98 ? 47.136 -15.859 -11.818 1.00 50.50 98 GLU A CA 1
ATOM 692 C C . GLU A 1 98 ? 46.924 -16.320 -13.287 1.00 50.50 98 GLU A C 1
ATOM 694 O O . GLU A 1 98 ? 46.022 -17.089 -13.599 1.00 50.50 98 GLU A O 1
ATOM 699 N N . LYS A 1 99 ? 47.797 -15.830 -14.182 1.00 46.28 99 LYS A N 1
ATOM 700 C CA . LYS A 1 99 ? 48.252 -16.398 -15.475 1.00 46.28 99 LYS A CA 1
ATOM 701 C C . LYS A 1 99 ? 47.302 -17.259 -16.337 1.00 46.28 99 LYS A C 1
ATOM 703 O O . LYS A 1 99 ? 47.104 -18.445 -16.075 1.00 46.28 99 LYS A O 1
ATOM 708 N N . ALA A 1 100 ? 47.047 -16.757 -17.547 1.00 43.31 100 ALA A N 1
ATOM 709 C CA . ALA A 1 100 ? 47.287 -17.499 -18.792 1.00 43.31 100 ALA A CA 1
ATOM 710 C C . ALA A 1 100 ? 47.837 -16.549 -19.864 1.00 43.31 100 ALA A C 1
ATOM 712 O O . ALA A 1 100 ? 47.279 -15.437 -19.992 1.00 43.31 100 ALA A O 1
#

pLDDT: mean 77.36, std 16.58, range [42.5, 94.44]

Foldseek 3Di:
DQQQDDPLLVCLLVLPLVSNVVCVVVVNDQCRAGNFQDGSLNSNLVSLSLNSNVSSVVSPRAQWTATPVQWIWGQDNSHTPTDDRDDPPPDPDDDDDDDD

InterPro domains:
  IPR002110 Ankyrin repeat [PF12796] (3-64)
  IPR002110 Ankyrin repeat [PS50088] (3-35)
  IPR002110 Ankyrin repeat [PS50088] (36-68)
  IPR002110 Ankyrin repeat [SM00248] (3-32)
  IPR002110 Ankyrin repeat [SM00248] (36-65)
  IPR036770 Ankyrin repeat-containing domain superfamily [G3DSA:1.25.40.20] (1-81)
  IPR036770 Ankyrin repeat-containing domain superfamily [SSF48403] (1-73)

Mean predicted aligned error: 9.89 Å

Secondary structure (DSSP, 8-state):
---S--HHHHHHHTT-HHHHHHHHHTT--TT---TTS--HHHHHHHTT-HHHHHHHHHTT--SEEE-TTS-EEEEETTEEEEE-S--PPP-S--------

Nearest PDB structures (foldseek):
  5y4e-assembly2_B  TM=9.789E-01  e=1.007E-04  Homo sapiens
  7ujj-assembly1_G  TM=9.547E-01  e=2.021E-04  synthetic construct
  7tw6-assembly1_G  TM=9.434E-01  e=3.034E-04  Homo sapiens
  5y4e-assembly1_A  TM=9.751E-01  e=4.555E-04  Homo sapiens
  8aiw-assembly1_A  TM=9.158E-01  e=9.688E-04  synthetic construct

Radius of gyration: 17.47 Å; Cα contacts (8 Å, |Δi|>4): 163; chains: 1; bounding box: 62×25×33 Å

Solvent-accessible surface area (backbone atoms only — not comparable to full-atom values): 5691 Å² total; per-residue (Å²): 133,80,58,56,72,47,75,53,28,56,25,14,39,69,37,36,42,72,56,34,50,53,40,47,76,71,65,51,69,55,81,45,51,25,77,62,34,47,31,22,52,51,35,1,42,76,57,63,16,42,68,18,26,47,50,42,48,73,74,64,39,77,47,69,48,60,27,76,84,47,35,36,36,35,56,55,99,61,39,78,45,68,48,71,52,67,71,75,76,71,78,85,73,82,73,84,84,83,89,134

Organism: NCBI:txid141414